Protein AF-I7LBD4-F1 (afdb_monomer)

Structure (mmCIF, N/CA/C/O backbone):
data_AF-I7LBD4-F1
#
_entry.id   AF-I7LBD4-F1
#
loop_
_atom_site.group_PDB
_atom_site.id
_atom_site.type_symbol
_atom_site.label_atom_id
_atom_site.label_alt_id
_atom_site.label_comp_id
_atom_site.label_asym_id
_atom_site.label_entity_id
_atom_site.label_seq_id
_atom_site.pdbx_PDB_ins_code
_atom_site.Cartn_x
_atom_site.Cartn_y
_atom_site.Cartn_z
_atom_site.occupancy
_atom_site.B_iso_or_equiv
_atom_site.auth_seq_id
_atom_site.auth_comp_id
_atom_site.auth_asym_id
_atom_site.auth_atom_id
_atom_site.pdbx_PDB_model_num
ATOM 1 N N . MET A 1 1 ? 13.808 17.084 -9.259 1.00 39.56 1 MET A N 1
ATOM 2 C CA . MET A 1 1 ? 13.396 15.705 -9.579 1.00 39.56 1 MET A CA 1
ATOM 3 C C . MET A 1 1 ? 13.151 15.034 -8.238 1.0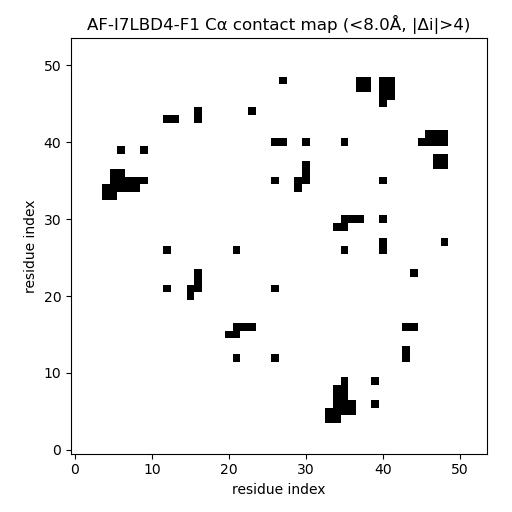0 39.56 1 MET A C 1
ATOM 5 O O . MET A 1 1 ? 14.106 14.644 -7.581 1.00 39.56 1 MET A O 1
ATOM 9 N N . THR A 1 2 ? 11.921 15.085 -7.731 1.00 49.19 2 THR A N 1
ATOM 10 C CA . THR A 1 2 ? 11.557 14.359 -6.509 1.00 49.19 2 THR A CA 1
ATOM 11 C C . THR A 1 2 ? 11.651 12.877 -6.846 1.00 49.19 2 THR A C 1
ATOM 13 O O . THR A 1 2 ? 10.868 12.373 -7.644 1.00 49.19 2 THR A O 1
ATOM 16 N N . PHE A 1 3 ? 12.692 12.212 -6.343 1.00 44.97 3 PHE A N 1
ATOM 17 C CA . PHE A 1 3 ? 12.783 10.757 -6.377 1.00 44.97 3 PHE A CA 1
ATOM 18 C C . PHE A 1 3 ? 11.657 10.238 -5.486 1.00 44.97 3 PHE A C 1
ATOM 20 O O . PHE A 1 3 ? 11.749 10.302 -4.261 1.00 44.97 3 PHE A O 1
ATOM 27 N N . ASP A 1 4 ? 10.557 9.827 -6.107 1.00 54.53 4 ASP A N 1
ATOM 28 C CA . ASP A 1 4 ? 9.382 9.338 -5.401 1.00 54.53 4 ASP A CA 1
ATOM 29 C C . ASP A 1 4 ? 9.643 7.893 -4.958 1.00 54.53 4 ASP A C 1
ATOM 31 O O . ASP A 1 4 ? 9.277 6.925 -5.625 1.00 54.53 4 ASP A O 1
ATOM 35 N N . PHE A 1 5 ? 10.349 7.737 -3.834 1.00 50.69 5 PHE A N 1
ATOM 36 C CA . PHE A 1 5 ? 10.587 6.431 -3.204 1.00 50.69 5 PHE A CA 1
ATOM 37 C C . PHE A 1 5 ? 9.269 5.689 -2.895 1.00 50.69 5 PHE A C 1
ATOM 39 O O . PHE A 1 5 ? 9.267 4.462 -2.812 1.00 50.69 5 PHE A O 1
ATOM 46 N N . ASN A 1 6 ? 8.149 6.421 -2.814 1.00 56.31 6 ASN A N 1
ATOM 47 C CA . ASN A 1 6 ? 6.827 5.942 -2.406 1.00 56.31 6 ASN A CA 1
ATOM 48 C C . ASN A 1 6 ? 6.147 4.966 -3.381 1.00 56.31 6 ASN A C 1
ATOM 50 O O . ASN A 1 6 ? 5.167 4.323 -3.009 1.00 56.31 6 ASN A O 1
ATOM 54 N N . ALA A 1 7 ? 6.613 4.869 -4.630 1.00 61.28 7 ALA A N 1
ATOM 55 C CA . ALA A 1 7 ? 5.945 4.088 -5.678 1.00 61.28 7 ALA A CA 1
ATOM 56 C C . ALA A 1 7 ? 6.789 2.931 -6.235 1.00 61.28 7 ALA A C 1
ATOM 58 O O . ALA A 1 7 ? 6.322 2.212 -7.118 1.00 61.28 7 ALA A O 1
ATOM 59 N N . MET A 1 8 ? 8.009 2.717 -5.725 1.00 66.00 8 MET A N 1
ATOM 60 C CA . MET A 1 8 ? 8.961 1.764 -6.320 1.00 66.00 8 MET A CA 1
ATOM 61 C C . MET A 1 8 ? 8.443 0.313 -6.339 1.00 66.00 8 MET A C 1
ATOM 63 O O . MET A 1 8 ? 8.888 -0.493 -7.150 1.00 66.00 8 MET A O 1
ATOM 67 N N . TRP A 1 9 ? 7.481 -0.014 -5.471 1.00 77.75 9 TRP A N 1
ATOM 68 C CA . TRP A 1 9 ? 6.942 -1.365 -5.304 1.00 77.75 9 TRP A CA 1
ATOM 69 C C . TRP A 1 9 ? 5.487 -1.521 -5.751 1.00 77.75 9 TRP A C 1
ATOM 71 O O . TRP A 1 9 ? 4.913 -2.587 -5.538 1.00 77.75 9 TRP A O 1
ATOM 81 N N . PHE A 1 10 ? 4.884 -0.500 -6.370 1.00 85.44 10 PHE A N 1
ATOM 82 C CA . PHE A 1 10 ? 3.466 -0.524 -6.744 1.00 85.44 10 PHE A CA 1
ATOM 83 C C . PHE A 1 10 ? 3.092 -1.764 -7.572 1.00 85.44 10 PHE A C 1
ATOM 85 O O . PHE A 1 10 ? 2.174 -2.493 -7.198 1.00 85.44 10 PHE A O 1
ATOM 92 N N . ASP A 1 11 ? 3.840 -2.046 -8.643 1.00 87.12 11 ASP A N 1
ATOM 93 C CA . ASP A 1 11 ? 3.558 -3.182 -9.530 1.00 87.12 11 ASP A CA 1
ATOM 94 C C . ASP A 1 11 ? 3.665 -4.527 -8.796 1.00 87.12 11 ASP A C 1
ATOM 96 O O . ASP A 1 11 ? 2.846 -5.421 -9.007 1.00 87.12 11 ASP A O 1
ATOM 100 N N . ASN A 1 12 ? 4.624 -4.654 -7.872 1.00 88.81 12 ASN A N 1
ATOM 101 C CA . ASN A 1 12 ? 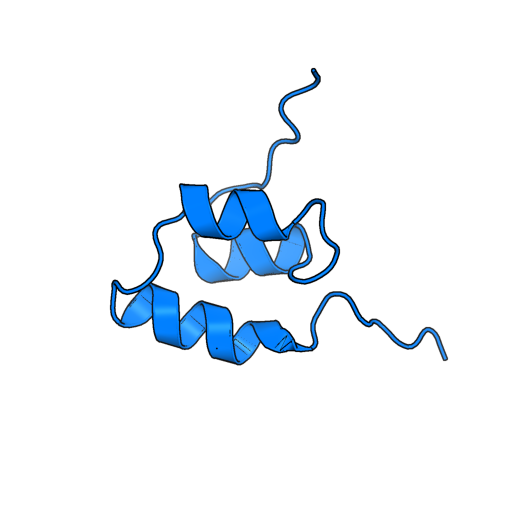4.778 -5.854 -7.052 1.00 88.81 12 ASN A CA 1
ATOM 102 C C . ASN A 1 12 ? 3.589 -6.032 -6.103 1.00 88.81 12 ASN A C 1
ATOM 104 O O . ASN A 1 12 ? 2.983 -7.101 -6.077 1.00 88.81 12 ASN A O 1
ATOM 108 N N . TYR A 1 13 ? 3.204 -4.979 -5.375 1.00 89.31 13 TYR A N 1
ATOM 109 C CA . TYR A 1 13 ? 2.044 -5.025 -4.484 1.00 89.31 13 TYR A CA 1
ATOM 110 C C . TYR A 1 13 ? 0.746 -5.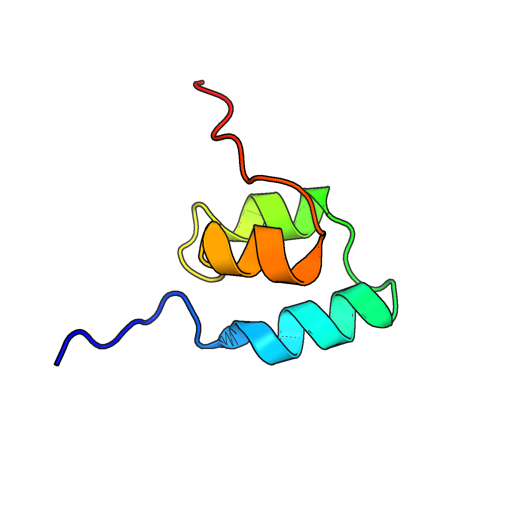317 -5.230 1.00 89.31 13 TYR A C 1
ATOM 112 O O . TYR A 1 13 ? -0.085 -6.061 -4.712 1.00 89.31 13 TYR A O 1
ATOM 120 N N . LYS A 1 14 ? 0.591 -4.800 -6.455 1.00 90.31 14 LYS A N 1
ATOM 121 C CA . LYS A 1 14 ? -0.546 -5.134 -7.310 1.00 90.31 14 LYS A CA 1
ATOM 122 C C . LYS A 1 14 ? -0.578 -6.622 -7.652 1.00 90.31 14 LYS A C 1
ATOM 124 O O . LYS A 1 14 ? -1.595 -7.265 -7.417 1.00 90.31 14 LYS A O 1
ATOM 129 N N . VAL A 1 15 ? 0.522 -7.176 -8.168 1.00 91.75 15 VAL A N 1
ATOM 130 C CA . VAL A 1 15 ? 0.597 -8.603 -8.529 1.00 91.75 15 VAL A CA 1
ATOM 131 C C . VAL A 1 15 ? 0.342 -9.485 -7.311 1.00 91.75 15 VAL A C 1
ATOM 133 O O . VAL A 1 15 ? -0.434 -10.431 -7.382 1.00 91.75 15 VAL A O 1
ATOM 136 N N . TRP A 1 16 ? 0.949 -9.165 -6.171 1.00 92.69 16 TRP A N 1
ATOM 137 C CA . TRP A 1 16 ? 0.765 -9.938 -4.948 1.00 92.69 16 TRP A CA 1
ATOM 138 C C . TRP A 1 16 ? -0.665 -9.851 -4.400 1.00 92.69 16 TRP A C 1
ATOM 140 O O . TRP A 1 16 ? -1.178 -10.848 -3.893 1.00 92.69 16 TRP A O 1
ATOM 150 N N . TYR A 1 17 ? -1.326 -8.698 -4.521 1.00 92.81 17 TYR A N 1
ATOM 151 C CA . TYR A 1 17 ? -2.741 -8.546 -4.177 1.00 92.81 17 TYR A CA 1
ATOM 152 C C . TYR A 1 17 ? -3.644 -9.349 -5.121 1.00 92.81 17 TYR A C 1
ATOM 154 O O . TYR A 1 17 ? -4.482 -10.118 -4.655 1.00 92.81 17 TYR A O 1
ATOM 162 N N . ASP A 1 18 ? -3.414 -9.255 -6.434 1.00 92.06 18 ASP A N 1
ATOM 163 C CA . ASP A 1 18 ? -4.163 -9.998 -7.457 1.00 92.06 18 ASP A CA 1
ATOM 164 C C . ASP A 1 18 ? -3.971 -11.526 -7.304 1.00 92.06 18 ASP A C 1
ATOM 166 O O . ASP A 1 18 ? -4.887 -12.306 -7.566 1.00 92.06 18 ASP A O 1
ATOM 170 N N . CYS A 1 19 ? -2.802 -11.971 -6.824 1.00 93.25 19 CYS A N 1
ATOM 171 C CA . CYS A 1 19 ? -2.521 -13.369 -6.474 1.00 93.25 19 CYS A CA 1
ATOM 172 C C . CYS A 1 19 ? -3.077 -13.799 -5.102 1.00 93.25 19 CYS A C 1
ATOM 174 O O . CYS A 1 19 ? -2.938 -14.968 -4.733 1.00 93.25 19 CYS A O 1
ATOM 176 N N . GLY A 1 20 ? -3.673 -12.886 -4.328 1.00 92.38 20 GLY A N 1
ATOM 177 C CA . GLY A 1 20 ? -4.200 -13.156 -2.988 1.00 92.38 20 GLY A CA 1
ATOM 178 C C . GLY A 1 20 ? -3.131 -13.355 -1.909 1.00 92.38 20 GLY A C 1
ATOM 179 O O . GLY A 1 20 ? -3.433 -13.883 -0.841 1.00 92.38 20 GLY A O 1
ATOM 180 N N . TRP A 1 21 ? -1.881 -12.962 -2.167 1.00 90.31 21 TRP A N 1
ATOM 181 C CA . TRP A 1 21 ? -0.786 -13.028 -1.190 1.00 90.31 21 TRP A CA 1
ATOM 182 C C . TRP A 1 21 ? -0.847 -11.897 -0.168 1.00 90.31 21 TRP A C 1
ATOM 184 O O . TRP A 1 21 ? -0.399 -12.079 0.963 1.00 90.31 21 TRP A O 1
ATOM 194 N N . TYR A 1 22 ? -1.413 -10.753 -0.559 1.00 92.06 22 TYR A N 1
ATOM 195 C CA . TYR A 1 22 ? -1.688 -9.646 0.347 1.00 92.06 22 TYR A CA 1
ATOM 196 C C . TYR A 1 22 ? -3.173 -9.326 0.413 1.00 92.06 22 TYR A C 1
ATOM 198 O O . TYR A 1 22 ? -3.870 -9.299 -0.599 1.00 92.06 22 TYR A O 1
ATOM 206 N N . THR A 1 23 ? -3.638 -9.012 1.617 1.00 92.06 23 THR A N 1
ATOM 207 C CA . THR A 1 23 ? -4.945 -8.402 1.848 1.00 92.06 23 THR A CA 1
ATOM 208 C C . THR A 1 23 ? -4.840 -6.880 1.813 1.00 92.06 23 THR A C 1
ATOM 210 O O . THR A 1 23 ? -3.763 -6.295 1.953 1.00 92.06 23 THR A O 1
ATOM 213 N N . LYS A 1 24 ? -5.989 -6.211 1.687 1.00 91.31 24 LYS A N 1
ATOM 214 C CA . LYS A 1 24 ? -6.056 -4.748 1.762 1.00 91.31 24 LYS A CA 1
ATOM 215 C C . LYS A 1 24 ? -5.521 -4.212 3.096 1.00 91.31 24 LYS A C 1
ATOM 217 O O . LYS A 1 24 ? -4.787 -3.239 3.114 1.00 91.31 24 LYS A O 1
ATOM 222 N N . GLU A 1 25 ? -5.775 -4.886 4.214 1.00 90.69 25 GLU A N 1
ATOM 223 C CA . GLU A 1 25 ? -5.270 -4.453 5.525 1.00 90.69 25 GLU A CA 1
ATOM 224 C C . GLU A 1 25 ? -3.740 -4.507 5.603 1.00 90.69 25 GLU A C 1
ATOM 226 O O . GLU A 1 25 ? -3.111 -3.603 6.154 1.00 90.69 25 GLU A O 1
ATOM 231 N N . GLN A 1 26 ? -3.128 -5.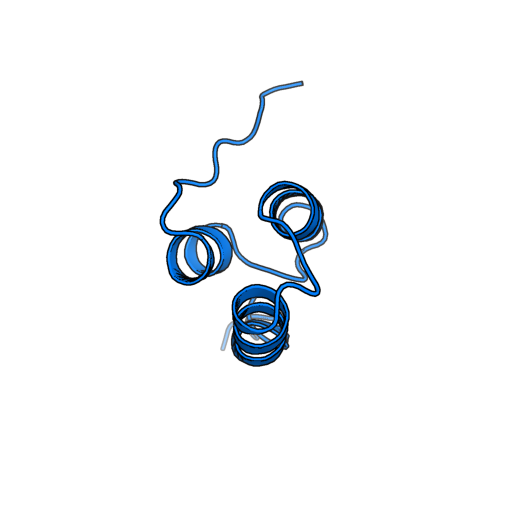526 4.992 1.00 89.75 26 GLN A N 1
ATOM 232 C CA . GLN A 1 26 ? -1.673 -5.620 4.904 1.00 89.75 26 GLN A CA 1
ATOM 233 C C . GLN A 1 26 ? -1.101 -4.495 4.038 1.00 89.75 26 GLN A C 1
ATOM 235 O O . GLN A 1 26 ? -0.169 -3.819 4.473 1.00 89.75 26 GLN A O 1
ATOM 240 N N . LEU A 1 27 ? -1.703 -4.219 2.875 1.00 89.06 27 LEU A N 1
ATOM 241 C CA . LEU A 1 27 ? -1.298 -3.094 2.023 1.00 89.06 27 LEU A CA 1
ATOM 242 C C . LEU A 1 27 ? -1.426 -1.745 2.735 1.00 89.06 27 LEU A C 1
ATOM 244 O O . LEU A 1 27 ? -0.538 -0.903 2.612 1.00 89.06 27 LEU A O 1
ATOM 248 N N . ARG A 1 28 ? -2.482 -1.560 3.536 1.00 88.75 28 ARG A N 1
ATOM 249 C CA . ARG A 1 28 ? -2.700 -0.347 4.334 1.00 88.75 28 ARG A CA 1
ATOM 250 C C . ARG A 1 28 ? -1.535 -0.088 5.292 1.00 88.75 28 ARG A C 1
ATOM 252 O O . ARG A 1 28 ? -1.135 1.057 5.457 1.00 88.75 28 ARG A O 1
ATOM 259 N N . SER A 1 29 ? -0.945 -1.136 5.872 1.00 87.12 29 SER A N 1
ATOM 260 C CA . SER A 1 29 ? 0.212 -1.013 6.777 1.00 87.12 29 SER A CA 1
ATOM 261 C C . SER A 1 29 ? 1.521 -0.596 6.085 1.00 87.12 29 SER A C 1
ATOM 263 O O . SER A 1 29 ? 2.445 -0.111 6.742 1.00 87.12 29 SER A O 1
ATOM 265 N N . TYR A 1 30 ? 1.610 -0.738 4.760 1.00 84.62 30 TYR A N 1
ATOM 266 C CA . TYR A 1 30 ? 2.782 -0.322 3.984 1.00 84.62 30 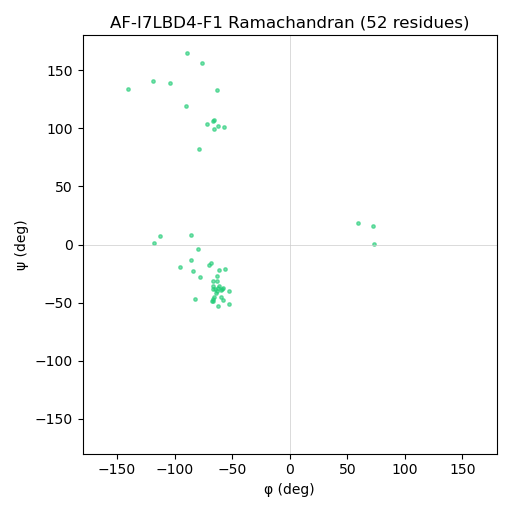TYR A CA 1
ATOM 267 C C . TYR A 1 30 ? 2.738 1.151 3.574 1.00 84.62 30 TYR A C 1
ATOM 269 O O . TYR A 1 30 ? 3.778 1.705 3.212 1.00 84.62 30 TYR A O 1
ATOM 277 N N . VAL A 1 31 ? 1.572 1.795 3.701 1.00 84.00 31 VAL A N 1
ATOM 278 C CA . VAL A 1 31 ? 1.394 3.211 3.368 1.00 84.00 31 VAL A CA 1
ATOM 279 C C . VAL A 1 31 ? 2.156 4.152 4.316 1.00 84.00 31 VAL A C 1
ATOM 281 O O . VAL A 1 31 ? 2.941 4.964 3.825 1.00 84.00 31 VAL A O 1
ATOM 284 N N . PRO A 1 32 ? 2.065 4.013 5.657 1.00 82.44 32 PRO A N 1
ATOM 285 C CA . PRO A 1 32 ? 2.847 4.835 6.591 1.00 82.44 32 PRO A CA 1
ATOM 286 C C . PRO A 1 32 ? 4.363 4.640 6.471 1.00 82.44 32 PRO A C 1
ATOM 288 O O . PRO A 1 32 ? 5.141 5.530 6.798 1.00 82.44 32 PRO A O 1
ATOM 291 N N . ASN A 1 33 ? 4.789 3.462 6.011 1.00 75.62 33 ASN A N 1
ATOM 292 C CA . ASN A 1 33 ? 6.197 3.097 5.880 1.00 75.62 33 ASN A CA 1
ATOM 293 C C . ASN A 1 33 ? 6.820 3.562 4.549 1.00 75.62 33 ASN A C 1
ATOM 295 O O . ASN A 1 33 ? 7.950 3.183 4.251 1.00 75.62 33 ASN A O 1
ATOM 299 N N . LEU A 1 34 ? 6.098 4.364 3.751 1.00 68.69 34 LEU A N 1
ATOM 300 C CA . LEU A 1 34 ? 6.543 4.914 2.462 1.00 68.69 34 LEU A CA 1
ATOM 301 C C . LEU A 1 34 ? 6.917 3.847 1.414 1.00 68.69 34 LEU A C 1
ATOM 303 O O . LEU A 1 34 ? 7.588 4.145 0.430 1.00 68.69 34 LEU A O 1
ATOM 307 N N . PHE A 1 35 ? 6.476 2.598 1.596 1.00 78.00 35 PHE A N 1
ATOM 308 C CA . PHE A 1 35 ? 6.635 1.541 0.589 1.00 78.00 35 PHE A CA 1
ATOM 309 C C . PHE A 1 35 ? 5.524 1.576 -0.463 1.00 78.00 35 PHE A C 1
ATOM 311 O O . PHE A 1 35 ? 5.702 1.066 -1.571 1.00 78.00 35 PHE A O 1
ATOM 318 N N . LEU A 1 36 ? 4.385 2.172 -0.111 1.00 83.38 36 LEU A N 1
ATOM 319 C CA . LEU A 1 36 ? 3.223 2.334 -0.967 1.00 83.38 36 LEU A CA 1
ATOM 320 C C . LEU A 1 36 ? 2.617 3.716 -0.720 1.00 83.38 36 LEU A C 1
ATOM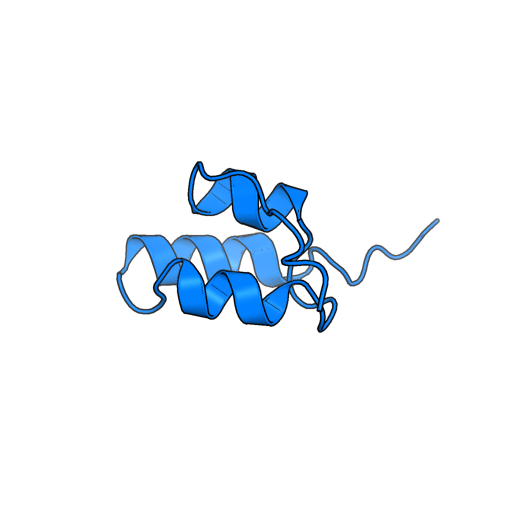 322 O O . LEU A 1 36 ? 2.429 4.112 0.423 1.00 83.38 36 LEU A O 1
ATOM 326 N N . SER A 1 37 ? 2.286 4.470 -1.761 1.00 86.62 37 SER A N 1
ATOM 327 C CA . SER A 1 37 ? 1.562 5.731 -1.575 1.00 86.62 37 SER A CA 1
ATOM 328 C C . SER A 1 37 ? 0.070 5.485 -1.282 1.00 86.62 37 SER A C 1
ATOM 330 O O . SER A 1 37 ? -0.472 4.458 -1.704 1.00 86.62 37 SER A O 1
ATOM 332 N N . PRO A 1 38 ? -0.640 6.430 -0.632 1.00 88.50 38 PRO A N 1
ATOM 333 C CA . PRO A 1 38 ? -2.098 6.367 -0.480 1.00 88.50 38 PRO A CA 1
ATOM 334 C C . PRO A 1 38 ? -2.838 6.175 -1.814 1.00 88.50 38 PRO A C 1
ATOM 336 O O . PRO A 1 38 ? -3.773 5.385 -1.908 1.00 88.50 38 PRO A O 1
ATOM 339 N N . GLU A 1 39 ? -2.375 6.847 -2.873 1.00 88.19 39 GLU A N 1
ATOM 340 C CA . GLU A 1 39 ? -2.918 6.695 -4.229 1.00 88.19 39 GLU A CA 1
ATOM 341 C C . GLU A 1 39 ? -2.643 5.293 -4.799 1.00 88.19 39 GLU A C 1
ATOM 343 O O . GLU A 1 39 ? -3.493 4.703 -5.464 1.00 88.19 39 GLU A O 1
ATOM 348 N N . GLY A 1 40 ? -1.460 4.730 -4.529 1.00 88.56 40 GLY A N 1
ATOM 349 C CA . GLY A 1 40 ? -1.117 3.364 -4.915 1.00 88.56 40 GLY A CA 1
ATOM 350 C C . GLY A 1 40 ? -2.002 2.331 -4.217 1.00 88.56 40 GLY A C 1
ATOM 351 O O . GLY A 1 40 ? -2.491 1.402 -4.857 1.00 88.56 40 GLY A O 1
ATOM 352 N N . TYR A 1 41 ? -2.279 2.529 -2.928 1.00 90.75 41 TYR A N 1
ATOM 353 C CA . TYR A 1 41 ? -3.236 1.713 -2.184 1.00 90.75 41 TYR A CA 1
ATOM 354 C C . TYR A 1 41 ? -4.633 1.741 -2.820 1.00 90.75 41 TYR A C 1
ATOM 356 O O . TYR A 1 41 ? -5.216 0.679 -3.059 1.00 90.75 41 TYR A O 1
ATOM 364 N N . GLU A 1 42 ? -5.140 2.931 -3.152 1.00 93.06 42 GLU A N 1
ATOM 365 C CA . GLU A 1 42 ? -6.452 3.097 -3.792 1.00 93.06 42 GLU A CA 1
ATOM 366 C C . GLU A 1 42 ? -6.497 2.436 -5.174 1.00 93.06 42 GLU A C 1
ATOM 368 O O . GLU A 1 42 ? -7.460 1.744 -5.499 1.00 93.06 42 GLU A O 1
ATOM 373 N N . LYS A 1 43 ? -5.425 2.541 -5.964 1.00 90.94 43 LYS A N 1
ATOM 374 C CA . LYS A 1 43 ? -5.331 1.876 -7.274 1.00 90.94 43 LYS A CA 1
ATOM 375 C C . LYS A 1 43 ? -5.276 0.347 -7.194 1.00 90.94 43 LYS A C 1
ATOM 377 O O . LYS A 1 43 ? -5.736 -0.306 -8.128 1.00 90.94 43 LYS A O 1
ATOM 382 N N . ILE A 1 44 ? -4.699 -0.227 -6.137 1.00 91.56 44 ILE A N 1
ATOM 383 C CA . ILE A 1 44 ? -4.600 -1.690 -5.976 1.00 91.56 44 ILE A CA 1
ATOM 384 C C . ILE A 1 44 ? -5.898 -2.265 -5.414 1.00 91.56 44 ILE A C 1
ATOM 386 O O . ILE A 1 44 ? -6.404 -3.260 -5.923 1.00 91.56 44 ILE A O 1
ATOM 390 N N . THR A 1 45 ? -6.429 -1.642 -4.364 1.00 91.69 45 THR A N 1
ATOM 391 C CA . THR A 1 45 ? -7.549 -2.191 -3.585 1.00 91.69 45 THR A CA 1
ATOM 392 C C . THR A 1 45 ? -8.914 -1.671 -4.028 1.00 91.69 45 THR A C 1
ATOM 394 O O . THR A 1 45 ? -9.930 -2.281 -3.706 1.00 91.69 45 THR A O 1
ATOM 397 N N . GLY A 1 46 ? -8.955 -0.537 -4.735 1.00 91.62 46 GLY A N 1
ATOM 398 C CA . GLY A 1 46 ? -10.183 0.201 -5.031 1.00 91.62 46 GLY A CA 1
ATOM 399 C C . GLY A 1 46 ? -10.766 0.954 -3.830 1.00 91.62 46 GLY A C 1
ATOM 400 O O . GLY A 1 46 ? -11.807 1.593 -3.970 1.00 91.62 46 GLY A O 1
ATOM 401 N N . GLU A 1 47 ? -10.129 0.892 -2.657 1.00 90.69 47 GLU A N 1
ATOM 402 C CA . GLU A 1 47 ? -10.579 1.578 -1.447 1.00 90.69 47 GLU A CA 1
ATOM 403 C C . GLU A 1 47 ? -9.725 2.811 -1.173 1.00 90.69 47 GLU A C 1
ATOM 405 O O . GLU A 1 47 ? -8.499 2.781 -1.281 1.00 90.69 47 GLU A O 1
ATOM 410 N N . LYS A 1 48 ? -10.369 3.904 -0.759 1.00 88.62 48 LYS A N 1
ATOM 411 C CA . LYS A 1 48 ? -9.638 5.087 -0.310 1.00 88.62 48 LYS A CA 1
ATOM 412 C C . LYS A 1 48 ? -8.816 4.751 0.926 1.00 88.62 48 LYS A C 1
ATOM 414 O O . LYS A 1 48 ? -9.316 4.154 1.879 1.00 88.62 48 LYS A O 1
ATOM 419 N N . TYR A 1 49 ? -7.555 5.170 0.915 1.00 86.94 49 TYR A N 1
ATOM 420 C CA . TYR A 1 49 ? -6.732 5.130 2.112 1.00 86.94 49 TYR A CA 1
ATOM 421 C C . TYR A 1 49 ? -7.214 6.213 3.080 1.00 86.94 49 TYR A C 1
ATOM 423 O O . TYR A 1 49 ? -6.951 7.398 2.890 1.00 86.94 49 TYR A O 1
ATOM 431 N N . GLU A 1 50 ? -7.940 5.803 4.114 1.00 85.50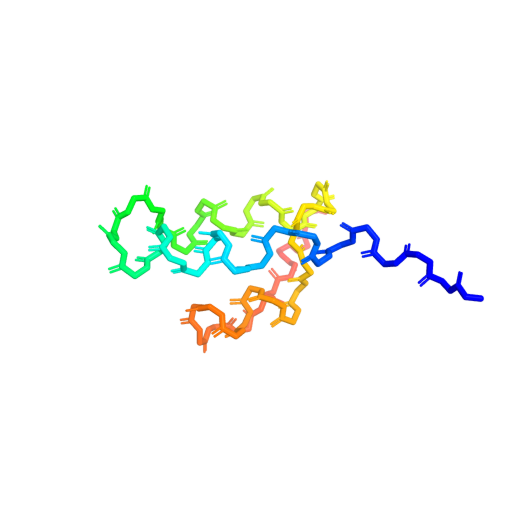 50 GLU A N 1
ATOM 432 C CA . GLU A 1 50 ? -8.238 6.663 5.253 1.00 85.50 50 GLU A CA 1
ATOM 433 C C . GLU A 1 50 ? -7.119 6.477 6.279 1.00 85.50 50 GLU A C 1
ATOM 435 O O . GLU A 1 50 ? -6.900 5.366 6.769 1.00 85.50 50 GLU A O 1
ATOM 440 N N . GLU A 1 51 ? -6.384 7.536 6.618 1.00 73.12 51 GLU A N 1
ATOM 441 C CA . GLU A 1 51 ? -5.554 7.513 7.822 1.00 73.12 51 GLU A CA 1
ATOM 442 C C . GLU A 1 51 ? -6.516 7.419 9.001 1.00 73.12 51 GLU A C 1
ATOM 444 O O . GLU A 1 51 ? -7.229 8.374 9.307 1.00 73.12 51 GLU A O 1
ATOM 449 N N . SER A 1 52 ? -6.594 6.250 9.644 1.00 62.62 52 SER A N 1
ATOM 450 C CA . SER A 1 52 ? -7.254 6.181 10.943 1.00 62.62 52 SER A CA 1
ATOM 451 C C . SER A 1 52 ? -6.437 7.077 11.862 1.00 62.62 52 SER A C 1
ATOM 453 O O . SER A 1 52 ? -5.335 6.702 12.252 1.00 62.62 52 SER A O 1
ATOM 455 N N . GLN A 1 53 ? -6.954 8.281 12.118 1.00 48.25 53 GLN A N 1
ATOM 456 C CA . GLN A 1 53 ? -6.394 9.228 13.067 1.00 48.25 53 GLN A CA 1
ATOM 457 C C . GLN A 1 53 ? -6.319 8.52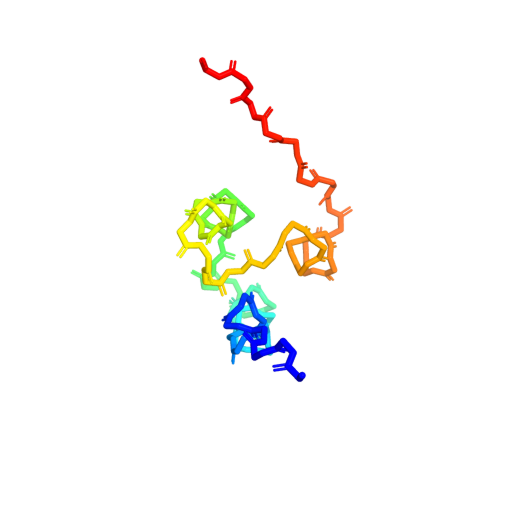3 14.425 1.00 48.25 53 GLN A C 1
ATOM 459 O O . GLN A 1 53 ? -7.346 8.316 15.073 1.00 48.25 53 GLN A O 1
ATOM 464 N N . GLY A 1 54 ? -5.120 8.066 14.780 1.00 45.72 54 GLY A N 1
ATOM 465 C CA . GLY A 1 54 ? -4.760 7.622 16.123 1.00 45.72 54 GLY A CA 1
ATOM 466 C C . GLY A 1 54 ? -4.303 8.805 16.953 1.00 45.72 54 GLY A C 1
ATOM 467 O O . GLY A 1 54 ? -3.605 9.672 16.381 1.00 45.72 54 GLY A O 1
#

Nearest PDB structures (foldseek):
  2xf7-assembly1_B  TM=9.178E-01  e=6.106E+00  Bacillus phage SPP1
  2xf6-assembly1_A  TM=9.222E-01  e=6.106E+00  Bacillus phage SPP1
  2xf5-assembly1_A  TM=9.240E-01  e=6.504E+00  Bacillus phage SPP1

Solvent-accessible surface area (backbone atoms only — not comparable to full-atom values): 3305 Å² total; per-residue (Å²): 131,85,81,66,66,29,55,80,41,45,72,58,54,36,53,36,37,78,70,65,76,41,53,68,71,60,54,58,65,32,33,88,70,43,50,28,35,55,68,51,47,22,71,62,66,72,46,82,68,70,80,78,85,122

InterPro domains:
  IPR010022 Protein of unknown function XkdX [PF09693] (10-49)

Radius of gyration: 10.82 Å; Cα contacts (8 Å, |Δi|>4): 51; chains: 1; bounding box: 24×29×26 Å

Organism: NCBI:txid1423790

pLDDT: mean 80.5, std 15.35, range [39.56, 93.25]

Mean predicted aligned error: 6.11 Å

Foldseek 3Di:
DPPQCLCPCLVVLLVCVVVVVDDLVRVLVCCVVSVHPQVSSCVRHVDGNDDPPD

Secondary structure (DSSP, 8-state):
----GGGTTHHHHHHHHHTTSS-HHHHHHHTTTT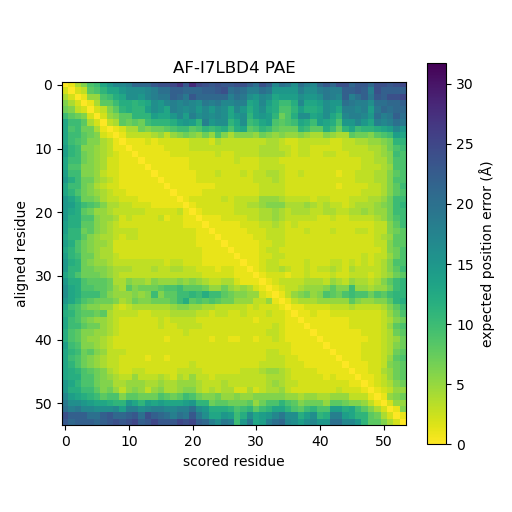SS-HHHHHHHHSS-------

Sequence (54 aa):
MTFDFNAMWFDNYKVWYDCGWYTKEQLRSYVPNLFLSPEGYEKITGEKYEESQG